Protein AF-A0A1C3E9X1-F1 (afdb_monomer_lite)

Structure (mmCIF, N/CA/C/O backbone):
data_AF-A0A1C3E9X1-F1
#
_entry.id   AF-A0A1C3E9X1-F1
#
loop_
_atom_site.group_PDB
_atom_site.id
_atom_site.type_symbol
_atom_site.label_atom_id
_atom_site.label_alt_id
_atom_site.label_comp_id
_atom_site.label_asym_id
_atom_site.label_entity_id
_atom_site.label_seq_id
_atom_site.pdbx_PDB_ins_code
_atom_site.Cartn_x
_atom_site.Cartn_y
_atom_site.Cartn_z
_atom_site.occupancy
_atom_site.B_iso_or_equiv
_atom_site.auth_seq_id
_atom_site.auth_comp_id
_atom_site.auth_asym_id
_atom_site.auth_atom_id
_atom_site.pdbx_PDB_model_num
ATOM 1 N N . MET A 1 1 ? 2.302 -12.797 -8.384 1.00 86.75 1 MET A N 1
ATOM 2 C CA . MET A 1 1 ? 2.270 -11.352 -8.075 1.00 86.75 1 MET A CA 1
ATOM 3 C C . MET A 1 1 ? 3.499 -11.088 -7.247 1.00 86.75 1 MET A C 1
ATOM 5 O O . MET A 1 1 ? 3.747 -11.902 -6.374 1.00 86.75 1 MET A O 1
ATOM 9 N N . LEU A 1 2 ? 4.246 -10.024 -7.515 1.00 90.81 2 LEU A N 1
ATOM 10 C CA . LEU A 1 2 ? 5.474 -9.743 -6.778 1.00 90.81 2 LEU A CA 1
ATOM 11 C C . LEU A 1 2 ? 5.155 -9.016 -5.479 1.00 90.81 2 LEU A C 1
ATOM 13 O O . LEU A 1 2 ? 4.215 -8.226 -5.442 1.00 90.81 2 LEU A O 1
ATOM 17 N N . LEU A 1 3 ? 5.949 -9.266 -4.442 1.00 93.19 3 LEU A N 1
ATOM 18 C CA . LEU A 1 3 ? 5.898 -8.518 -3.192 1.00 93.19 3 LEU A CA 1
ATOM 19 C C . LEU A 1 3 ? 6.688 -7.214 -3.330 1.00 93.19 3 LEU A C 1
ATOM 21 O O . LEU A 1 3 ? 7.908 -7.261 -3.472 1.00 93.19 3 LEU A O 1
ATOM 25 N N . PHE A 1 4 ? 6.002 -6.076 -3.261 1.00 93.88 4 PHE A N 1
ATOM 26 C CA . PHE A 1 4 ? 6.617 -4.751 -3.389 1.00 93.88 4 PHE A CA 1
ATOM 27 C C . PHE A 1 4 ? 6.963 -4.138 -2.034 1.00 93.88 4 PHE A C 1
ATOM 29 O O . PHE A 1 4 ? 8.022 -3.535 -1.881 1.00 93.88 4 PHE A O 1
ATOM 36 N N . LEU A 1 5 ? 6.086 -4.303 -1.043 1.00 94.31 5 LEU A N 1
ATOM 37 C CA . LEU A 1 5 ? 6.260 -3.704 0.274 1.00 94.31 5 LEU A CA 1
ATOM 38 C C . LEU A 1 5 ? 5.719 -4.635 1.357 1.00 94.31 5 LEU A C 1
ATOM 40 O O . LEU A 1 5 ? 4.637 -5.205 1.211 1.00 94.31 5 LEU A O 1
ATOM 44 N N . GLN A 1 6 ? 6.475 -4.777 2.442 1.00 94.19 6 GLN A N 1
ATOM 45 C CA . GLN A 1 6 ? 6.015 -5.414 3.672 1.00 94.19 6 GLN A CA 1
ATOM 46 C C . GLN A 1 6 ? 6.679 -4.765 4.881 1.00 94.19 6 GLN A C 1
ATOM 48 O O . GLN A 1 6 ? 7.847 -4.381 4.799 1.00 94.19 6 GLN A O 1
ATOM 53 N N . PHE A 1 7 ? 5.957 -4.659 5.991 1.00 94.25 7 PHE A N 1
ATOM 54 C CA . PHE A 1 7 ? 6.490 -4.204 7.276 1.00 94.25 7 PHE A CA 1
ATOM 55 C C . PHE A 1 7 ? 5.518 -4.537 8.408 1.00 94.25 7 PHE A C 1
ATOM 57 O O . PHE A 1 7 ? 4.323 -4.724 8.179 1.00 94.25 7 PHE A O 1
ATOM 64 N N . ASP A 1 8 ? 6.036 -4.568 9.632 1.00 94.56 8 ASP A N 1
ATOM 65 C CA . ASP A 1 8 ? 5.220 -4.672 10.839 1.00 94.56 8 ASP A CA 1
ATOM 66 C C . ASP A 1 8 ? 4.924 -3.275 11.385 1.00 94.56 8 ASP A C 1
ATOM 68 O O . ASP A 1 8 ? 5.798 -2.408 11.365 1.00 94.56 8 ASP A O 1
ATOM 72 N N . ILE A 1 9 ? 3.710 -3.051 11.888 1.00 95.06 9 ILE A N 1
ATOM 73 C CA . ILE A 1 9 ? 3.337 -1.810 12.567 1.00 95.06 9 ILE A CA 1
ATOM 74 C C . ILE A 1 9 ? 4.159 -1.673 13.846 1.00 95.06 9 ILE A C 1
ATOM 76 O O . ILE A 1 9 ? 4.020 -2.465 14.779 1.00 95.06 9 ILE A O 1
ATOM 80 N N . ASP A 1 10 ? 4.999 -0.644 13.893 1.00 93.38 10 ASP A N 1
ATOM 81 C CA . ASP A 1 10 ? 5.804 -0.327 15.062 1.00 93.38 10 ASP A CA 1
ATOM 82 C C . ASP A 1 10 ? 5.055 0.644 15.997 1.00 93.38 10 ASP A C 1
ATOM 84 O O . ASP A 1 10 ? 4.568 1.685 15.535 1.00 93.38 10 ASP A O 1
ATOM 88 N N . PRO A 1 11 ? 5.017 0.382 17.318 1.00 91.44 11 PRO A N 1
ATOM 89 C CA . PRO A 1 11 ? 4.355 1.262 18.286 1.00 91.44 11 PRO A CA 1
ATOM 90 C C . PRO A 1 11 ? 4.885 2.703 18.267 1.00 91.44 11 PRO A C 1
ATOM 92 O O . PRO A 1 11 ? 4.167 3.645 18.608 1.00 91.44 11 PRO A O 1
ATOM 95 N N . ARG A 1 12 ? 6.140 2.919 17.847 1.00 91.12 12 ARG A N 1
ATOM 96 C CA . ARG A 1 12 ? 6.753 4.254 17.755 1.00 91.12 12 ARG A CA 1
ATOM 97 C C . ARG A 1 12 ? 6.083 5.142 16.709 1.00 91.12 12 ARG A C 1
ATOM 99 O O . ARG A 1 12 ? 6.217 6.359 16.795 1.00 91.12 12 ARG A O 1
ATOM 106 N N . TRP A 1 13 ? 5.364 4.568 15.745 1.00 90.75 13 TRP A N 1
ATOM 107 C CA . TRP A 1 13 ? 4.682 5.323 14.692 1.00 90.75 13 TRP A CA 1
ATOM 108 C C . TRP A 1 13 ? 3.325 5.875 15.131 1.00 90.75 13 TRP A C 1
ATOM 110 O O . TRP A 1 13 ? 2.757 6.702 14.425 1.00 90.75 13 TRP A O 1
ATOM 120 N N . SER A 1 14 ? 2.811 5.462 16.300 1.00 88.94 14 SER A N 1
ATOM 121 C CA . SER A 1 14 ? 1.526 5.931 16.849 1.00 88.94 14 SER A CA 1
ATOM 122 C C . SER A 1 14 ? 0.347 5.773 15.874 1.00 88.94 14 SER A C 1
ATOM 124 O O . SER A 1 14 ? -0.575 6.589 15.850 1.00 88.94 14 SER A O 1
ATOM 126 N N . MET A 1 15 ? 0.381 4.727 15.046 1.00 93.88 15 MET A N 1
ATOM 127 C CA . MET A 1 15 ? -0.693 4.411 14.108 1.00 93.88 15 MET A CA 1
ATOM 128 C C . MET A 1 15 ? -1.850 3.717 14.844 1.00 93.88 15 MET A C 1
ATOM 130 O O . MET A 1 15 ? -1.603 2.939 15.763 1.00 93.88 15 MET A O 1
ATOM 134 N N . PRO A 1 16 ? -3.118 3.938 14.453 1.00 95.75 16 PRO A N 1
ATOM 135 C CA . PRO A 1 16 ? -4.279 3.356 15.130 1.00 95.75 16 PRO A CA 1
ATOM 136 C C . PRO A 1 16 ? -4.547 1.906 14.687 1.00 95.75 16 PRO A C 1
ATOM 138 O O . PRO A 1 16 ? -5.683 1.539 14.387 1.00 95.75 16 PRO A O 1
ATOM 141 N N . PHE A 1 17 ? -3.499 1.089 14.624 1.00 96.12 17 PHE A N 1
ATOM 142 C CA . PHE A 1 17 ? -3.551 -0.340 14.320 1.00 96.12 17 PHE A CA 1
ATOM 143 C C . PHE A 1 17 ? -2.941 -1.121 15.486 1.00 96.12 17 PHE A C 1
ATOM 145 O O . PHE A 1 17 ? -2.249 -0.553 16.325 1.00 96.12 17 PHE A O 1
ATOM 152 N N . GLU A 1 18 ? -3.207 -2.421 15.562 1.00 95.56 18 GLU A N 1
ATOM 153 C CA . GLU A 1 18 ? -2.589 -3.276 16.574 1.00 95.56 18 GLU A CA 1
ATOM 154 C C . GLU A 1 18 ? -1.067 -3.361 16.351 1.00 95.56 18 GLU A C 1
ATOM 156 O O . GLU A 1 18 ? -0.623 -3.664 15.240 1.00 95.56 18 GLU A O 1
ATOM 161 N N . ASP A 1 19 ? -0.278 -3.104 17.399 1.00 94.94 19 ASP A N 1
ATOM 162 C CA . ASP A 1 19 ? 1.186 -3.199 17.359 1.00 94.94 19 ASP A CA 1
ATOM 163 C C . ASP A 1 19 ? 1.630 -4.582 16.866 1.00 94.94 19 ASP A C 1
ATOM 165 O O . ASP A 1 19 ? 1.135 -5.611 17.329 1.00 94.94 19 ASP A O 1
ATOM 169 N N . GLY A 1 20 ? 2.576 -4.618 15.928 1.00 94.44 20 GLY A N 1
ATOM 170 C CA . GLY A 1 20 ? 3.032 -5.854 15.293 1.00 94.44 20 GLY A CA 1
ATOM 171 C C . GLY A 1 20 ? 2.074 -6.414 14.238 1.00 94.44 20 GLY A C 1
ATOM 172 O O . GLY A 1 20 ? 2.278 -7.536 13.776 1.00 94.44 20 GLY A O 1
ATOM 173 N N . SER A 1 21 ? 1.033 -5.672 13.843 1.00 95.62 21 SER A N 1
ATOM 174 C CA . SER A 1 21 ? 0.258 -6.022 12.649 1.00 95.62 21 SER A CA 1
ATOM 175 C C . SER A 1 21 ? 1.156 -6.025 11.417 1.00 95.62 21 SER A C 1
ATOM 177 O O . SER A 1 21 ? 1.957 -5.115 11.242 1.00 95.62 21 SER A O 1
ATOM 179 N N . HIS A 1 22 ? 0.996 -7.012 10.545 1.00 95.75 22 HIS A N 1
ATOM 180 C CA . HIS A 1 22 ? 1.831 -7.192 9.366 1.00 95.75 22 HIS A CA 1
ATOM 181 C C . HIS A 1 22 ? 1.123 -6.662 8.119 1.00 95.75 22 HIS A C 1
ATOM 183 O O . HIS A 1 22 ? 0.020 -7.110 7.790 1.00 95.75 22 HIS A O 1
ATOM 189 N N . PHE A 1 23 ? 1.747 -5.705 7.436 1.00 96.19 23 PHE A N 1
ATOM 190 C CA . PHE A 1 23 ? 1.283 -5.176 6.160 1.00 96.19 23 PHE A CA 1
ATOM 191 C C . PHE A 1 23 ? 1.990 -5.865 4.992 1.00 96.19 23 PHE A C 1
ATOM 193 O O . PHE A 1 23 ? 3.206 -6.057 5.023 1.00 96.19 23 PHE A O 1
ATOM 200 N N . LEU A 1 24 ? 1.234 -6.167 3.936 1.00 95.38 24 LEU A N 1
ATOM 201 C CA . LEU A 1 24 ? 1.734 -6.707 2.674 1.00 95.38 24 LEU A CA 1
ATOM 202 C C . LEU A 1 24 ? 1.098 -5.975 1.490 1.00 95.38 24 LEU A C 1
ATOM 204 O O . LEU A 1 24 ? -0.115 -5.765 1.467 1.00 95.38 24 LEU A O 1
ATOM 208 N N . LEU A 1 25 ? 1.903 -5.684 0.467 1.00 94.81 25 LEU A N 1
ATOM 209 C CA . LEU A 1 25 ? 1.455 -5.177 -0.828 1.00 94.81 25 LEU A CA 1
ATOM 210 C C . LEU A 1 25 ? 2.090 -5.961 -1.973 1.00 94.81 25 LEU A C 1
ATOM 212 O O . LEU A 1 25 ? 3.314 -5.998 -2.134 1.00 94.81 25 LEU A O 1
ATOM 216 N N . PHE A 1 26 ? 1.233 -6.528 -2.811 1.00 93.38 26 PHE A N 1
ATOM 217 C CA . PHE A 1 26 ? 1.597 -7.263 -4.006 1.00 93.38 26 PHE A CA 1
ATOM 218 C C . PHE A 1 26 ? 1.007 -6.625 -5.255 1.00 93.38 26 PHE A C 1
ATOM 220 O O . PHE A 1 26 ? -0.141 -6.180 -5.246 1.00 93.38 26 PHE A O 1
ATOM 227 N N . MET A 1 27 ? 1.740 -6.708 -6.361 1.00 93.00 27 MET A N 1
ATOM 228 C CA . MET A 1 27 ? 1.241 -6.325 -7.680 1.00 93.00 27 MET A CA 1
ATOM 229 C C . MET A 1 27 ? 1.736 -7.289 -8.760 1.00 93.00 27 MET A C 1
ATOM 231 O O . MET A 1 27 ? 2.782 -7.932 -8.644 1.00 93.00 27 MET A O 1
ATOM 235 N N . CYS A 1 28 ? 0.949 -7.458 -9.811 1.00 90.62 28 CYS A N 1
ATOM 236 C CA . CYS A 1 28 ? 1.352 -8.158 -11.014 1.00 90.62 28 CYS A CA 1
ATOM 237 C C . CYS A 1 28 ? 2.461 -7.356 -11.719 1.00 90.62 28 CYS A C 1
ATOM 239 O O . CYS A 1 28 ? 2.275 -6.175 -11.978 1.00 90.62 28 CYS A O 1
ATOM 241 N N . PRO A 1 29 ? 3.595 -7.973 -12.093 1.00 88.00 29 PRO A N 1
ATOM 242 C CA . PRO A 1 29 ? 4.675 -7.262 -12.784 1.00 88.00 29 PRO A CA 1
ATOM 243 C C . PRO A 1 29 ? 4.375 -6.973 -14.259 1.00 88.00 29 PRO A C 1
ATOM 245 O O . PRO A 1 29 ? 5.226 -6.441 -14.961 1.00 88.00 29 PRO A O 1
ATOM 248 N N . LEU A 1 30 ? 3.207 -7.389 -14.753 1.00 87.62 30 LEU A N 1
ATOM 249 C CA . LEU A 1 30 ? 2.774 -7.211 -16.140 1.00 87.62 30 LEU A CA 1
ATOM 250 C C . LEU A 1 30 ? 1.543 -6.304 -16.262 1.00 87.62 30 LEU A C 1
ATOM 252 O O . LEU A 1 30 ? 1.081 -6.077 -17.374 1.00 87.62 30 LEU A O 1
ATOM 256 N N . CYS A 1 31 ? 1.003 -5.831 -15.139 1.00 86.06 31 CYS A N 1
ATOM 257 C CA . CYS A 1 31 ? -0.194 -5.001 -15.085 1.00 86.06 31 CYS A CA 1
ATOM 258 C C . CYS A 1 31 ? 0.133 -3.753 -14.268 1.00 86.06 31 CYS A C 1
ATOM 260 O O . CYS A 1 31 ? 0.668 -3.866 -13.165 1.00 86.06 31 CYS A O 1
ATOM 262 N N . ASN A 1 32 ? -0.173 -2.592 -14.829 1.00 85.00 32 ASN A N 1
ATOM 263 C CA . ASN A 1 32 ? 0.055 -1.272 -14.238 1.00 85.00 32 ASN A CA 1
ATOM 264 C C . ASN A 1 32 ? -1.235 -0.456 -14.144 1.00 85.00 32 ASN A C 1
ATOM 266 O O . ASN A 1 32 ? -1.205 0.724 -13.803 1.00 85.00 32 ASN A O 1
ATOM 270 N N . GLU A 1 33 ? -2.361 -1.080 -14.472 1.00 86.12 33 GLU A N 1
ATOM 271 C CA . GLU A 1 33 ? -3.676 -0.484 -14.408 1.00 86.12 33 GLU A CA 1
ATOM 272 C C . GLU A 1 33 ? -3.973 -0.018 -12.984 1.00 86.12 33 GLU A C 1
ATOM 274 O O . GLU A 1 33 ? -3.713 -0.725 -12.011 1.00 86.12 33 GLU A O 1
ATOM 279 N N . ILE A 1 34 ? -4.515 1.194 -12.880 1.00 88.06 34 ILE A N 1
ATOM 280 C CA . ILE A 1 34 ? -4.980 1.749 -11.613 1.00 88.06 34 ILE A CA 1
ATOM 281 C C . ILE A 1 34 ? -6.121 0.893 -11.043 1.00 88.06 34 ILE A C 1
ATOM 283 O O . ILE A 1 34 ? -6.866 0.284 -11.823 1.00 88.06 34 ILE A O 1
ATOM 287 N N . PRO A 1 35 ? -6.326 0.897 -9.712 1.00 85.75 35 PRO A N 1
ATOM 288 C CA . PRO A 1 35 ? -7.472 0.240 -9.106 1.00 85.75 35 PRO A CA 1
ATOM 289 C C . PRO A 1 35 ? -8.781 0.679 -9.769 1.00 85.75 35 PRO A C 1
ATOM 291 O O . PRO A 1 35 ? -9.117 1.863 -9.817 1.00 85.75 35 PRO A O 1
ATOM 294 N N . SER A 1 36 ? -9.531 -0.283 -10.297 1.00 74.31 36 SER A N 1
ATOM 295 C CA . SER A 1 36 ? -10.722 -0.047 -11.117 1.00 74.31 36 SER A CA 1
ATOM 296 C C . SER A 1 36 ? -12.013 0.059 -10.311 1.00 74.31 36 SER A C 1
ATOM 298 O O . SER A 1 36 ? -13.095 0.082 -10.904 1.00 74.31 36 SER A O 1
ATOM 300 N N . PHE A 1 37 ? -11.927 0.123 -8.976 1.00 63.12 37 PHE A N 1
ATOM 301 C CA . PHE A 1 37 ? -13.060 0.273 -8.063 1.00 63.12 37 PHE A CA 1
ATOM 302 C C . PHE A 1 37 ? -13.702 1.661 -8.207 1.00 63.12 37 PHE A C 1
ATOM 304 O O . PHE A 1 37 ? -13.702 2.488 -7.297 1.00 63.12 37 PHE A O 1
ATOM 311 N N . ALA A 1 38 ? -14.265 1.905 -9.386 1.00 51.28 38 ALA A N 1
ATOM 312 C CA . ALA A 1 38 ? -14.972 3.093 -9.775 1.00 51.28 38 ALA A CA 1
ATOM 313 C C . ALA A 1 38 ? -16.094 3.348 -8.769 1.00 51.28 38 ALA A C 1
ATOM 315 O O . ALA A 1 38 ? -17.071 2.603 -8.687 1.00 51.28 38 ALA A O 1
ATOM 316 N N . ALA A 1 39 ? -15.918 4.435 -8.024 1.00 49.94 39 ALA A N 1
ATOM 317 C CA . ALA A 1 39 ? -16.951 5.184 -7.334 1.00 49.94 39 ALA A CA 1
ATOM 318 C C . ALA A 1 39 ? -17.853 4.357 -6.403 1.00 49.94 39 ALA A C 1
ATOM 320 O O . ALA A 1 39 ? -19.014 4.070 -6.708 1.00 49.94 39 ALA A O 1
ATOM 321 N N . TYR A 1 40 ? -17.374 4.095 -5.183 1.00 57.16 40 TYR A N 1
ATOM 322 C CA . TYR A 1 40 ? -18.294 3.908 -4.061 1.00 57.16 40 TYR A CA 1
ATOM 323 C C . TYR A 1 40 ? -19.073 5.213 -3.847 1.00 57.16 40 TYR A C 1
ATOM 325 O O . TYR A 1 40 ? -18.607 6.155 -3.205 1.00 57.16 40 TYR A O 1
ATOM 333 N N . SER A 1 41 ? -20.276 5.281 -4.420 1.00 51.84 41 SER A N 1
ATOM 334 C CA . SER A 1 41 ? -21.211 6.384 -4.223 1.00 51.84 41 SER A CA 1
ATOM 335 C C . SER A 1 41 ? -21.580 6.466 -2.739 1.00 51.84 41 SER A C 1
ATOM 337 O O . SER A 1 41 ? -22.315 5.616 -2.238 1.00 51.84 41 SER A O 1
ATOM 339 N N . GLY A 1 42 ? -21.060 7.472 -2.033 1.00 63.88 42 GLY A N 1
ATOM 340 C CA . GLY A 1 42 ? -21.366 7.711 -0.618 1.00 63.88 42 GLY A CA 1
ATOM 341 C C . GLY A 1 42 ? -20.225 7.441 0.365 1.00 63.88 42 GLY A C 1
ATOM 342 O O . GLY A 1 42 ? -20.469 7.466 1.567 1.00 63.88 42 GLY A O 1
ATOM 343 N N . GLY A 1 43 ? -19.000 7.191 -0.112 1.00 79.44 43 GLY A N 1
ATOM 344 C CA . GLY A 1 43 ? -17.795 7.169 0.729 1.00 79.44 43 GLY A CA 1
ATOM 345 C C . GLY A 1 43 ? -17.621 5.928 1.608 1.00 79.44 43 GLY A C 1
ATOM 346 O O . GLY A 1 43 ? -16.589 5.809 2.255 1.00 79.44 43 GLY A O 1
ATOM 347 N N . GLN A 1 44 ? -18.573 4.987 1.627 1.00 89.88 44 GLN A N 1
ATOM 348 C CA . GLN A 1 44 ? -18.465 3.730 2.374 1.00 89.88 44 GLN A CA 1
ATOM 349 C C . GLN A 1 44 ? -18.326 2.514 1.451 1.00 89.88 44 GLN A C 1
ATOM 351 O O . GLN A 1 44 ? -19.109 2.333 0.518 1.00 89.88 44 GLN A O 1
ATOM 356 N N . LEU A 1 45 ? -17.358 1.649 1.758 1.00 89.19 45 LEU A N 1
ATOM 357 C CA . LEU A 1 45 ? -17.141 0.382 1.064 1.00 89.19 45 LEU A CA 1
ATOM 358 C C . LEU A 1 45 ? -18.324 -0.572 1.267 1.00 89.19 45 LEU A C 1
ATOM 360 O O . LEU A 1 45 ? -18.916 -0.650 2.349 1.00 89.19 45 LEU A O 1
ATOM 364 N N . SER A 1 46 ? -18.659 -1.340 0.229 1.00 88.12 46 SER A N 1
ATOM 365 C CA . SER A 1 46 ? -19.752 -2.314 0.296 1.00 88.12 46 SER A CA 1
ATOM 366 C C . SER A 1 46 ? -19.460 -3.430 1.302 1.00 88.12 46 SER A C 1
ATOM 368 O O . SER A 1 46 ? -18.307 -3.761 1.581 1.00 88.12 46 SER A O 1
ATOM 370 N N . GLY A 1 47 ? -20.509 -4.048 1.850 1.00 85.62 47 GLY A N 1
ATOM 371 C CA . GLY A 1 47 ? -20.375 -5.127 2.840 1.00 85.62 47 GLY A CA 1
ATOM 372 C C . GLY A 1 47 ? -19.573 -6.342 2.354 1.00 85.62 47 GLY A C 1
ATOM 373 O O . GLY A 1 47 ? -18.986 -7.055 3.161 1.00 85.62 47 GLY A O 1
ATOM 374 N N . ASP A 1 48 ? -19.526 -6.560 1.041 1.00 84.19 48 ASP A N 1
ATOM 375 C CA . ASP A 1 48 ? -18.816 -7.648 0.372 1.00 84.19 48 ASP A CA 1
ATOM 376 C C . ASP A 1 48 ? -17.451 -7.232 -0.196 1.00 84.19 48 ASP A C 1
ATOM 378 O O . ASP A 1 48 ? -16.792 -8.073 -0.808 1.00 84.19 48 ASP A O 1
ATOM 382 N N . TYR A 1 49 ? -17.011 -5.979 -0.007 1.00 86.69 49 TYR A N 1
ATOM 383 C CA . TYR A 1 49 ? -15.792 -5.447 -0.627 1.00 86.69 49 TYR A CA 1
ATOM 384 C C . TYR A 1 49 ? -14.603 -6.401 -0.449 1.00 86.69 49 TYR A C 1
ATOM 386 O O . TYR A 1 49 ? -13.932 -6.720 -1.424 1.00 86.69 49 TYR A O 1
ATOM 394 N N . TRP A 1 50 ? -14.383 -6.929 0.764 1.00 84.56 50 TRP A N 1
ATOM 395 C CA . TRP A 1 50 ? -13.194 -7.740 1.069 1.00 84.56 50 TRP A CA 1
ATOM 396 C C . TRP A 1 50 ? -13.130 -9.020 0.237 1.00 84.56 50 TRP A C 1
ATOM 398 O O . TRP A 1 50 ? -12.056 -9.562 0.011 1.00 84.56 50 TRP A O 1
ATOM 408 N N . SER A 1 51 ? -14.280 -9.523 -0.216 1.00 83.25 51 SER A N 1
ATOM 409 C CA . SER A 1 51 ? -14.363 -10.723 -1.049 1.00 83.25 51 SER A CA 1
ATOM 410 C C . SER A 1 51 ? -14.018 -10.479 -2.520 1.00 83.25 51 SER A C 1
ATOM 412 O O . SER A 1 51 ? -13.829 -11.445 -3.260 1.00 83.25 51 SER A O 1
ATOM 414 N N . ARG A 1 52 ? -13.919 -9.215 -2.942 1.00 84.06 52 ARG A N 1
ATOM 415 C CA . ARG A 1 52 ? -13.615 -8.826 -4.318 1.00 84.06 52 ARG A CA 1
ATOM 416 C C . ARG A 1 52 ? -12.105 -8.802 -4.546 1.00 84.06 52 ARG A C 1
ATOM 418 O O . ARG A 1 52 ? -11.320 -8.536 -3.642 1.00 84.06 52 ARG A O 1
ATOM 425 N N . THR A 1 53 ? -11.701 -9.087 -5.776 1.00 82.19 53 THR A N 1
ATOM 426 C CA . THR A 1 53 ? -10.311 -8.989 -6.224 1.00 82.19 53 THR A CA 1
ATOM 427 C C . THR A 1 53 ? -10.293 -8.493 -7.661 1.00 82.19 53 THR A C 1
ATOM 429 O O . THR A 1 53 ? -11.108 -8.929 -8.471 1.00 82.19 53 THR A O 1
ATOM 432 N N . GLU A 1 54 ? -9.363 -7.595 -7.973 1.00 81.44 54 GLU A N 1
ATOM 433 C CA . GLU A 1 54 ? -9.116 -7.145 -9.348 1.00 81.44 54 GLU A CA 1
ATOM 434 C C . GLU A 1 54 ? -8.059 -8.002 -10.064 1.00 81.44 54 GLU A C 1
ATOM 436 O O . GLU A 1 54 ? -7.735 -7.764 -11.225 1.00 81.44 54 GLU A O 1
ATOM 441 N N . GLY A 1 55 ? -7.492 -9.001 -9.376 1.00 85.69 55 GLY A N 1
ATOM 442 C CA . GLY A 1 55 ? -6.555 -9.982 -9.932 1.00 85.69 55 GLY A CA 1
ATOM 443 C C . GLY A 1 55 ? -5.133 -9.479 -10.210 1.00 85.69 55 GLY A C 1
ATOM 444 O O . GLY A 1 55 ? -4.237 -10.307 -10.368 1.00 85.69 55 GLY A O 1
ATOM 445 N N . HIS A 1 56 ? -4.899 -8.165 -10.237 1.00 89.19 56 HIS A N 1
ATOM 446 C CA . HIS A 1 56 ? -3.599 -7.581 -10.583 1.00 89.19 56 HIS A CA 1
ATOM 447 C C . HIS A 1 56 ? -2.868 -6.912 -9.409 1.00 89.19 56 HIS A C 1
ATOM 449 O O . HIS A 1 56 ? -1.663 -6.702 -9.505 1.00 89.19 56 HIS A O 1
ATOM 455 N N . TYR A 1 57 ? -3.527 -6.673 -8.273 1.00 92.12 57 TYR A N 1
ATOM 456 C CA . TYR A 1 57 ? -2.877 -6.281 -7.019 1.00 92.12 57 TYR A CA 1
ATOM 457 C C . TYR A 1 57 ? -3.593 -6.889 -5.803 1.00 92.12 57 TYR A C 1
ATOM 459 O O . TYR A 1 57 ? -4.725 -7.372 -5.893 1.00 92.12 57 TYR A O 1
ATOM 467 N N . PHE A 1 58 ? -2.885 -6.957 -4.679 1.00 92.25 58 PHE A N 1
ATOM 468 C CA . PHE A 1 58 ? -3.397 -7.480 -3.418 1.00 92.25 58 PHE A CA 1
ATOM 469 C C . PHE A 1 58 ? -2.706 -6.767 -2.263 1.00 92.25 58 PHE A C 1
ATOM 471 O O . PHE A 1 58 ? -1.482 -6.664 -2.248 1.00 92.25 58 PHE A O 1
ATOM 478 N N . ALA A 1 59 ? -3.485 -6.310 -1.290 1.00 93.81 59 ALA A N 1
ATOM 479 C CA . ALA A 1 59 ? -2.962 -5.716 -0.073 1.00 93.81 59 ALA A CA 1
ATOM 480 C C . ALA A 1 59 ? -3.729 -6.238 1.142 1.00 93.81 59 ALA A C 1
ATOM 482 O O . ALA A 1 59 ? -4.945 -6.445 1.078 1.00 93.81 59 ALA A O 1
ATOM 483 N N . CYS A 1 60 ? -3.025 -6.437 2.248 1.00 95.00 60 CYS A N 1
ATOM 484 C CA . CYS A 1 60 ? -3.625 -6.831 3.515 1.00 95.00 60 CYS A CA 1
ATOM 485 C C . CYS A 1 60 ? -2.856 -6.242 4.701 1.00 95.00 60 CYS A C 1
ATOM 487 O O . CYS A 1 60 ? -1.671 -5.926 4.608 1.00 95.00 60 CYS A O 1
ATOM 489 N N . LEU A 1 61 ? -3.569 -6.086 5.814 1.00 96.31 61 LEU A N 1
ATOM 490 C CA . LEU A 1 61 ? -3.034 -5.733 7.121 1.00 96.31 61 LEU A CA 1
ATOM 491 C C . LEU A 1 61 ? -3.562 -6.743 8.139 1.00 96.31 61 LEU A C 1
ATOM 493 O O . LEU A 1 61 ? -4.701 -6.648 8.610 1.00 96.31 61 LEU A O 1
ATOM 497 N N . SER A 1 62 ? -2.730 -7.711 8.491 1.00 94.62 62 SER A N 1
ATOM 498 C CA . SER A 1 62 ? -3.106 -8.777 9.413 1.00 94.62 62 SER A CA 1
ATOM 499 C C . SER A 1 62 ? -2.655 -8.479 10.833 1.00 94.62 62 SER A C 1
ATOM 501 O O . SER A 1 62 ? -1.609 -7.883 11.050 1.00 94.62 62 SER A O 1
ATOM 503 N N . LYS A 1 63 ? -3.451 -8.894 11.820 1.00 93.12 63 LYS A N 1
ATOM 504 C CA . LYS A 1 63 ? -3.143 -8.688 13.244 1.00 93.12 63 LYS A CA 1
ATOM 505 C C . LYS A 1 63 ? -1.887 -9.438 13.680 1.00 93.12 63 LYS A C 1
ATOM 507 O O . LYS A 1 63 ? -1.513 -10.441 13.059 1.00 93.12 63 LYS A O 1
ATOM 512 N N . ALA A 1 64 ? -1.286 -8.995 14.779 1.00 88.12 64 ALA A N 1
ATOM 513 C CA . ALA A 1 64 ? -0.124 -9.654 15.350 1.00 88.12 64 ALA A CA 1
ATOM 514 C C . ALA A 1 64 ? -0.435 -11.125 15.681 1.00 88.12 64 ALA A C 1
ATOM 516 O O . ALA A 1 64 ? -1.518 -11.476 16.154 1.00 88.12 64 ALA A O 1
ATOM 517 N N . GLY A 1 65 ? 0.509 -12.020 15.385 1.00 79.00 65 GLY A N 1
ATOM 518 C CA . GLY A 1 65 ? 0.351 -13.459 15.632 1.00 79.00 65 GLY A CA 1
ATOM 519 C C . GLY A 1 65 ? -0.649 -14.181 14.718 1.00 79.00 65 GLY A C 1
ATOM 520 O O . GLY A 1 65 ? -0.881 -15.378 14.899 1.00 79.00 65 GLY A O 1
ATOM 521 N N . SER A 1 66 ? -1.230 -13.496 13.730 1.00 78.56 66 SER A N 1
ATOM 522 C CA . SER A 1 66 ? -1.958 -14.156 12.644 1.00 78.56 66 SER A CA 1
ATOM 523 C C . SER A 1 66 ? -1.010 -14.992 11.771 1.00 78.56 66 SER A C 1
ATOM 525 O O . SER A 1 66 ? 0.202 -14.790 11.751 1.00 78.56 66 SER A O 1
ATOM 527 N N . SER A 1 67 ? -1.552 -15.967 11.036 1.00 64.25 67 SER A N 1
ATOM 528 C CA . SER A 1 67 ? -0.757 -16.905 10.228 1.00 64.25 67 SER A CA 1
ATOM 529 C C . SER A 1 67 ? -0.100 -16.286 8.986 1.00 64.25 67 SER A C 1
ATOM 531 O O . SER A 1 67 ? 0.525 -17.008 8.205 1.00 64.25 67 SER A O 1
ATOM 533 N N . GLU A 1 68 ? -0.267 -14.984 8.741 1.00 66.31 68 GLU A N 1
ATOM 534 C CA . GLU A 1 68 ? 0.440 -14.304 7.660 1.00 66.31 68 GLU A CA 1
ATOM 535 C C . GLU A 1 68 ? 1.907 -14.115 8.045 1.00 66.31 68 GLU A C 1
ATOM 537 O O . GLU A 1 68 ? 2.300 -13.168 8.711 1.00 66.31 68 GLU A O 1
ATOM 542 N N . SER A 1 69 ? 2.720 -15.092 7.648 1.00 63.50 69 SER A N 1
ATOM 543 C CA . SER A 1 69 ? 4.167 -15.048 7.818 1.00 63.50 69 SER A CA 1
ATOM 544 C C . SER A 1 69 ? 4.822 -14.052 6.861 1.00 63.50 69 SER A C 1
ATOM 546 O O . SER A 1 69 ? 4.389 -13.942 5.709 1.00 63.50 69 SER A O 1
ATOM 548 N N . ILE A 1 70 ? 5.945 -13.467 7.298 1.00 66.38 70 ILE A N 1
ATOM 549 C CA . ILE A 1 70 ? 6.911 -12.758 6.444 1.00 66.38 70 ILE A CA 1
ATOM 550 C C . ILE A 1 70 ? 7.060 -13.513 5.127 1.00 66.38 70 ILE A C 1
ATOM 552 O O . ILE A 1 70 ? 7.288 -14.732 5.097 1.00 66.38 70 ILE A O 1
ATOM 556 N N . ARG A 1 71 ? 6.877 -12.791 4.029 1.00 72.12 71 ARG A N 1
ATOM 557 C CA . ARG A 1 71 ? 6.957 -13.361 2.691 1.00 72.12 71 ARG A CA 1
ATOM 558 C C . ARG A 1 71 ? 8.375 -13.157 2.184 1.00 72.12 71 ARG A C 1
ATOM 560 O O . ARG A 1 71 ? 8.918 -12.057 2.247 1.00 72.12 71 ARG A O 1
ATOM 567 N N . LEU A 1 72 ? 8.997 -14.238 1.719 1.00 69.25 72 LEU A N 1
ATOM 568 C CA . LEU A 1 72 ? 10.314 -14.141 1.102 1.00 69.25 72 LEU A CA 1
ATOM 569 C C . LEU A 1 72 ? 10.199 -13.287 -0.161 1.00 69.25 72 LEU A C 1
ATOM 571 O O . LEU A 1 72 ? 9.258 -13.457 -0.936 1.00 69.25 72 LEU A O 1
ATOM 575 N N . ALA A 1 73 ? 11.155 -12.378 -0.347 1.00 65.81 73 ALA A N 1
ATOM 576 C CA . ALA A 1 73 ? 11.236 -11.585 -1.560 1.00 65.81 73 ALA A CA 1
ATOM 577 C C . ALA A 1 73 ? 11.305 -12.513 -2.781 1.00 65.81 73 ALA A C 1
ATOM 579 O O . ALA A 1 73 ? 12.077 -13.477 -2.804 1.00 65.81 73 ALA A O 1
ATOM 580 N N . GLU A 1 74 ? 10.474 -12.238 -3.784 1.00 70.00 74 GLU A N 1
ATOM 581 C CA . GLU A 1 74 ? 10.493 -13.005 -5.024 1.00 70.00 74 GLU A CA 1
ATOM 582 C C . GLU A 1 74 ? 11.770 -12.697 -5.814 1.00 70.00 74 GLU A C 1
ATOM 584 O O . GLU A 1 74 ? 12.267 -11.573 -5.795 1.00 70.00 74 GLU A O 1
ATOM 589 N N . ALA A 1 75 ? 12.287 -13.680 -6.557 1.00 76.00 75 ALA A N 1
ATOM 590 C CA . ALA A 1 75 ? 13.583 -13.606 -7.243 1.00 76.00 75 ALA A CA 1
ATOM 591 C C . ALA A 1 75 ? 13.682 -12.544 -8.363 1.00 76.00 75 ALA A C 1
ATOM 593 O O . ALA A 1 75 ? 14.695 -12.487 -9.051 1.00 76.00 75 ALA A O 1
ATOM 594 N N . ILE A 1 76 ? 12.640 -11.739 -8.585 1.00 88.12 76 ILE A N 1
ATOM 595 C CA . ILE A 1 76 ? 12.579 -10.718 -9.636 1.00 88.12 76 ILE A CA 1
ATOM 596 C C . ILE A 1 76 ? 12.964 -9.336 -9.100 1.00 88.12 76 ILE A C 1
ATOM 598 O O . ILE A 1 76 ? 13.660 -8.600 -9.796 1.00 88.12 76 ILE A O 1
ATOM 602 N N . LEU A 1 77 ? 12.552 -8.985 -7.879 1.00 90.88 77 LEU A N 1
ATOM 603 C CA . LEU A 1 77 ? 12.892 -7.700 -7.262 1.00 90.88 77 LEU A CA 1
ATOM 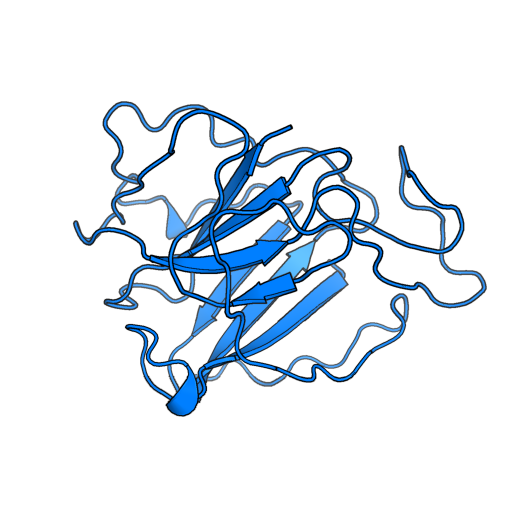604 C C . LEU A 1 77 ? 14.167 -7.819 -6.424 1.00 90.88 77 LEU A C 1
ATOM 606 O O . LEU A 1 77 ? 14.491 -8.878 -5.879 1.00 90.88 77 LEU A O 1
ATOM 610 N N . ILE A 1 78 ? 14.907 -6.720 -6.314 1.00 92.50 78 ILE A N 1
ATOM 611 C CA . ILE A 1 78 ? 16.010 -6.601 -5.364 1.00 92.50 78 ILE A CA 1
ATOM 612 C C . ILE A 1 78 ? 15.406 -6.209 -4.019 1.00 92.50 78 ILE A C 1
ATOM 614 O O . ILE A 1 78 ? 14.931 -5.090 -3.837 1.00 92.50 78 ILE A O 1
ATOM 618 N N . ALA A 1 79 ? 15.430 -7.144 -3.070 1.00 90.94 79 ALA A N 1
ATOM 619 C CA . ALA A 1 79 ? 14.976 -6.880 -1.714 1.00 90.94 79 ALA A CA 1
ATOM 620 C C . ALA A 1 79 ? 15.826 -5.776 -1.070 1.00 90.94 79 ALA A C 1
ATOM 622 O O . ALA A 1 79 ? 17.056 -5.866 -1.047 1.00 90.94 79 ALA A O 1
ATOM 623 N N . LYS A 1 80 ? 15.161 -4.760 -0.520 1.00 90.81 80 LYS A N 1
ATOM 624 C CA . LYS A 1 80 ? 15.782 -3.700 0.274 1.00 90.81 80 LYS A CA 1
ATOM 625 C C . LYS A 1 80 ? 15.200 -3.706 1.679 1.00 90.81 80 LYS A C 1
ATOM 627 O O . LYS A 1 80 ? 14.016 -3.971 1.866 1.00 90.81 80 LYS A O 1
ATOM 632 N N . GLU A 1 81 ? 16.051 -3.420 2.655 1.00 89.94 81 GLU A N 1
ATOM 633 C CA . GLU A 1 81 ? 15.628 -3.192 4.032 1.00 89.94 81 GLU A CA 1
ATOM 634 C C . GLU A 1 81 ? 15.060 -1.776 4.171 1.00 89.94 81 GLU A C 1
ATOM 636 O O . GLU A 1 81 ? 15.566 -0.832 3.558 1.00 89.94 81 GLU A O 1
ATOM 641 N N . LEU A 1 82 ? 13.995 -1.637 4.961 1.00 89.69 82 LEU A N 1
ATOM 642 C CA . LEU A 1 82 ? 13.352 -0.355 5.217 1.00 89.69 82 LEU A CA 1
ATOM 643 C C . LEU A 1 82 ? 13.975 0.307 6.447 1.00 89.69 82 LEU A C 1
ATOM 645 O O . LEU A 1 82 ? 14.038 -0.289 7.521 1.00 89.69 82 LEU A O 1
ATOM 649 N N . PHE A 1 83 ? 14.371 1.567 6.293 1.00 89.31 83 PHE A N 1
ATOM 650 C CA . PHE A 1 83 ? 14.778 2.434 7.393 1.00 89.31 83 PHE A CA 1
ATOM 651 C C . PHE A 1 83 ? 13.770 3.569 7.514 1.00 89.31 83 PHE A C 1
ATOM 653 O O . PHE A 1 83 ? 13.445 4.222 6.525 1.00 89.31 83 PHE A O 1
ATOM 660 N N . PHE A 1 84 ? 13.276 3.794 8.730 1.00 89.56 84 PHE A N 1
ATOM 661 C CA . PHE A 1 84 ? 12.228 4.774 8.995 1.00 89.56 84 PHE A CA 1
ATOM 662 C C . PHE A 1 84 ? 12.790 5.959 9.764 1.00 89.56 84 PHE A C 1
ATOM 664 O O . PHE A 1 84 ? 13.450 5.786 10.792 1.00 89.56 84 PHE A O 1
ATOM 671 N N . GLU A 1 85 ? 12.465 7.161 9.302 1.00 90.25 85 GLU A N 1
ATOM 672 C CA . GLU A 1 85 ? 12.767 8.405 9.995 1.00 90.25 85 GLU A CA 1
ATOM 673 C C . GLU A 1 85 ? 11.507 9.269 10.150 1.00 90.25 85 GLU A C 1
ATOM 675 O O . GLU A 1 85 ? 10.613 9.215 9.302 1.00 90.25 85 GLU A O 1
ATOM 680 N N . PRO A 1 86 ? 11.390 10.055 11.235 1.00 88.62 86 PRO A N 1
ATOM 681 C CA . PRO A 1 86 ? 10.261 10.958 11.404 1.00 88.62 86 PRO A CA 1
ATOM 682 C C . PRO A 1 86 ? 10.254 12.055 10.338 1.00 88.62 86 PRO A C 1
ATOM 684 O O . PRO A 1 86 ? 11.222 12.808 10.205 1.00 88.62 86 PRO A O 1
ATOM 687 N N . LEU A 1 87 ? 9.123 12.207 9.653 1.00 85.19 87 LEU A N 1
ATOM 688 C CA . LEU A 1 87 ? 8.899 13.321 8.742 1.00 85.19 87 LEU A CA 1
ATOM 689 C C . LEU A 1 87 ? 8.446 14.567 9.522 1.00 85.19 87 LEU A C 1
ATOM 691 O O . LEU A 1 87 ? 7.532 14.491 10.341 1.00 85.19 87 LEU A O 1
ATOM 695 N N . LYS A 1 88 ? 9.097 15.714 9.287 1.00 78.00 88 LYS A N 1
ATOM 696 C CA . LYS A 1 88 ? 8.826 16.969 10.019 1.00 78.00 88 LYS A CA 1
ATOM 697 C C . LYS A 1 88 ? 7.801 17.876 9.341 1.00 78.00 88 LYS A C 1
ATOM 699 O O . LYS A 1 88 ? 7.041 18.524 10.052 1.00 78.00 88 LYS A O 1
ATOM 704 N N . ASP A 1 89 ? 7.780 17.903 8.009 1.00 75.00 89 ASP A N 1
ATOM 705 C CA . ASP A 1 89 ? 6.850 18.709 7.216 1.00 75.00 89 ASP A CA 1
ATOM 706 C C . ASP A 1 89 ? 5.992 17.794 6.343 1.00 75.00 89 ASP A C 1
ATOM 708 O O . ASP A 1 89 ? 6.477 17.144 5.422 1.00 75.00 89 ASP A O 1
ATOM 712 N N . VAL A 1 90 ? 4.705 17.705 6.676 1.00 71.62 90 VAL A N 1
ATOM 713 C CA . VAL A 1 90 ? 3.748 16.799 6.014 1.00 71.62 90 VAL A CA 1
ATOM 714 C C . VAL A 1 90 ? 3.030 17.445 4.828 1.00 71.62 90 VAL A C 1
ATOM 716 O O . VAL A 1 90 ? 2.338 16.744 4.090 1.00 71.62 90 VAL A O 1
ATOM 719 N N . ALA A 1 91 ? 3.187 18.764 4.668 1.00 71.44 91 ALA A N 1
ATOM 720 C CA . ALA A 1 91 ? 2.463 19.595 3.708 1.00 71.44 91 ALA A CA 1
ATOM 721 C C . ALA A 1 91 ? 3.128 19.684 2.325 1.00 71.44 91 ALA A C 1
ATOM 723 O O . ALA A 1 91 ? 2.548 20.272 1.415 1.00 71.44 91 ALA A O 1
ATOM 724 N N . GLU A 1 92 ? 4.325 19.124 2.159 1.00 78.38 92 GLU A N 1
ATOM 725 C CA . GLU A 1 92 ? 5.045 19.139 0.889 1.00 78.38 92 GLU A CA 1
ATOM 726 C C . GLU A 1 92 ? 4.942 17.784 0.182 1.00 78.38 92 GLU A C 1
ATOM 728 O O . GLU A 1 92 ? 4.976 16.721 0.811 1.00 78.38 92 GLU A O 1
ATOM 733 N N . HIS A 1 93 ? 4.830 17.836 -1.146 1.00 81.38 93 HIS A N 1
ATOM 734 C CA . HIS A 1 93 ? 5.035 16.669 -1.990 1.00 81.38 93 HIS A CA 1
ATOM 735 C C . HIS A 1 93 ? 6.518 16.296 -1.958 1.00 81.38 93 HIS A C 1
ATOM 737 O O . HIS A 1 93 ? 7.376 17.131 -2.251 1.00 81.38 93 HIS A O 1
ATOM 743 N N . LEU A 1 94 ? 6.815 15.044 -1.617 1.00 84.12 94 LEU A N 1
ATOM 744 C CA . LEU A 1 94 ? 8.178 14.535 -1.542 1.00 84.12 94 LEU A CA 1
ATOM 745 C C . LEU A 1 94 ? 8.345 13.425 -2.584 1.00 84.12 94 LEU A C 1
ATOM 747 O O . LEU A 1 94 ? 7.906 12.299 -2.327 1.00 84.12 94 LEU A O 1
ATOM 751 N N . PRO A 1 95 ? 8.958 13.718 -3.746 1.00 85.00 95 PRO A N 1
ATOM 752 C CA . PRO A 1 95 ? 9.191 12.700 -4.761 1.00 85.00 95 PRO A CA 1
ATOM 753 C C . PRO A 1 95 ? 10.137 11.622 -4.225 1.00 85.00 95 PRO A C 1
ATOM 755 O O . PRO A 1 95 ? 10.918 11.870 -3.305 1.00 85.00 95 PRO A O 1
ATOM 758 N N . ASP A 1 96 ? 10.076 10.426 -4.810 1.00 87.88 96 ASP A N 1
ATOM 759 C CA . ASP A 1 96 ? 10.932 9.289 -4.453 1.00 87.88 96 ASP A CA 1
ATOM 760 C C . ASP A 1 96 ? 10.843 8.863 -2.971 1.00 87.88 96 ASP A C 1
ATOM 762 O O . ASP A 1 96 ? 11.816 8.376 -2.387 1.00 87.88 96 ASP A O 1
ATOM 766 N N . THR A 1 97 ? 9.665 8.998 -2.348 1.00 91.94 97 THR A N 1
ATOM 767 C CA . THR A 1 97 ? 9.443 8.590 -0.952 1.00 91.94 97 THR A CA 1
ATOM 768 C C . THR A 1 97 ? 8.364 7.523 -0.776 1.00 91.94 97 THR A C 1
ATOM 770 O O . THR A 1 97 ? 7.418 7.406 -1.553 1.00 91.94 97 THR A O 1
ATOM 773 N N . ILE A 1 98 ? 8.512 6.749 0.302 1.00 94.62 98 ILE A N 1
ATOM 774 C CA . ILE A 1 98 ? 7.453 5.926 0.888 1.00 94.62 98 ILE A CA 1
ATOM 775 C C . ILE A 1 98 ? 7.191 6.492 2.282 1.00 94.62 98 ILE A C 1
ATOM 777 O O . ILE A 1 98 ? 8.064 6.458 3.151 1.00 94.62 98 ILE A O 1
ATOM 781 N N . ARG A 1 99 ? 5.991 7.023 2.501 1.00 94.31 99 ARG A N 1
ATOM 782 C CA . ARG A 1 99 ? 5.523 7.546 3.789 1.00 94.31 99 ARG A CA 1
ATOM 783 C C . ARG A 1 99 ? 4.688 6.488 4.493 1.00 94.31 99 ARG A C 1
ATOM 785 O O . ARG A 1 99 ? 3.965 5.741 3.833 1.00 94.31 99 ARG A O 1
ATOM 792 N N . LEU A 1 100 ? 4.756 6.458 5.822 1.00 93.94 100 LEU A N 1
ATOM 793 C CA . LEU A 1 100 ? 3.911 5.616 6.667 1.00 93.94 100 LEU A CA 1
ATOM 794 C C . LEU A 1 100 ? 3.069 6.469 7.614 1.00 93.94 100 LEU A C 1
ATOM 796 O O . LEU A 1 100 ? 3.598 7.365 8.272 1.00 93.94 100 LEU A O 1
ATOM 800 N N . GLY A 1 101 ? 1.782 6.140 7.721 1.00 92.31 101 GLY A N 1
ATOM 801 C CA . GLY A 1 101 ? 0.850 6.800 8.632 1.00 92.31 101 GLY A CA 1
ATOM 802 C C . GLY A 1 101 ? 0.739 8.316 8.437 1.00 92.31 101 GLY A C 1
ATOM 803 O O . GLY A 1 101 ? 1.119 8.872 7.406 1.00 92.31 101 GLY A O 1
ATOM 804 N N . GLY A 1 102 ? 0.210 8.987 9.463 1.00 89.81 102 GLY A N 1
ATOM 805 C CA . GLY A 1 102 ? -0.032 10.428 9.441 1.00 89.81 102 GLY A CA 1
ATOM 806 C C . GLY A 1 102 ? -1.171 10.837 8.505 1.00 89.81 102 GLY A C 1
ATOM 807 O O . GLY A 1 102 ? -1.988 10.014 8.090 1.00 89.81 102 GLY A O 1
ATOM 808 N N . GLU A 1 103 ? -1.220 12.130 8.195 1.00 89.94 103 GLU A N 1
ATOM 809 C CA . GLU A 1 103 ? -2.173 12.668 7.228 1.00 89.94 103 GLU A CA 1
ATOM 810 C C . GLU A 1 103 ? -1.626 12.512 5.797 1.00 89.94 103 GLU A C 1
ATOM 812 O O . GLU A 1 103 ? -0.445 12.813 5.559 1.00 89.94 103 GLU A O 1
ATOM 817 N N . PRO A 1 104 ? -2.453 12.051 4.841 1.00 90.75 104 PRO A N 1
ATOM 818 C CA . PRO A 1 104 ? -2.072 11.976 3.435 1.00 90.75 104 PRO A CA 1
ATOM 819 C C . PRO A 1 104 ? -1.801 13.365 2.852 1.00 90.75 104 PRO A C 1
ATOM 821 O O . PRO A 1 104 ? -2.511 14.332 3.136 1.00 90.75 104 PRO A O 1
ATOM 824 N N . PHE A 1 105 ? -0.794 13.442 1.986 1.00 91.56 105 PHE A N 1
ATOM 825 C CA . PHE A 1 105 ? -0.616 14.579 1.090 1.00 91.56 105 PHE A CA 1
ATOM 826 C C . PHE A 1 105 ? -1.388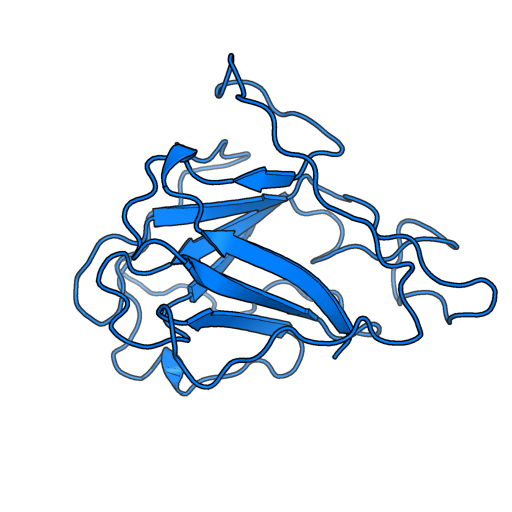 14.298 -0.201 1.00 91.56 105 PHE A C 1
ATOM 828 O O . PHE A 1 105 ? -0.993 13.427 -0.976 1.00 91.56 105 PHE A O 1
ATOM 835 N N . TRP A 1 106 ? -2.491 15.008 -0.424 1.00 91.81 106 TRP A N 1
ATOM 836 C CA . TRP A 1 106 ? -3.336 14.831 -1.606 1.00 91.81 106 TRP A CA 1
ATOM 837 C C . TRP A 1 106 ? -2.835 15.675 -2.782 1.00 91.81 106 TRP A C 1
ATOM 839 O O . TRP A 1 106 ? -2.625 16.878 -2.626 1.00 91.81 106 TRP A O 1
ATOM 849 N N . LEU A 1 107 ? -2.662 15.052 -3.953 1.00 90.69 107 LEU A N 1
ATOM 850 C CA . LEU A 1 107 ? -2.381 15.771 -5.202 1.00 90.69 107 LEU A CA 1
ATOM 851 C C . LEU A 1 107 ? -3.637 16.454 -5.757 1.00 90.69 107 LEU A C 1
ATOM 853 O O . LEU A 1 107 ? -3.545 17.511 -6.382 1.00 90.69 107 LEU A O 1
ATOM 857 N N . GLN A 1 108 ? -4.803 15.857 -5.518 1.00 90.06 108 GLN A N 1
ATOM 858 C CA . GLN A 1 108 ? -6.111 16.370 -5.910 1.00 90.06 108 GLN A CA 1
ATOM 859 C C . GLN A 1 108 ? -7.028 16.524 -4.684 1.00 90.06 108 GLN A C 1
ATOM 861 O O . GLN A 1 108 ? -6.565 16.718 -3.559 1.00 90.06 108 GLN A O 1
ATOM 866 N N . GLU A 1 109 ? -8.347 16.485 -4.890 1.00 89.19 109 GLU A N 1
ATOM 867 C CA . GLU A 1 109 ? -9.309 16.533 -3.792 1.00 89.19 109 GLU A CA 1
ATOM 868 C C . GLU A 1 109 ? -9.160 15.307 -2.871 1.00 89.19 109 GLU A C 1
ATOM 870 O O . GLU A 1 109 ? -8.953 14.192 -3.360 1.00 89.19 109 GLU A O 1
ATOM 875 N N . PRO A 1 110 ? -9.284 15.480 -1.543 1.00 89.50 110 PRO A N 1
ATOM 876 C CA . PRO A 1 110 ? -9.240 14.368 -0.607 1.00 89.50 110 PRO A CA 1
ATOM 877 C C . PRO A 1 110 ? -10.318 13.316 -0.874 1.00 89.50 110 PRO A C 1
ATOM 879 O O . PRO A 1 110 ? -11.497 13.639 -1.037 1.00 89.50 110 PRO A O 1
ATOM 882 N N . GLU A 1 111 ? -9.931 12.046 -0.788 1.00 85.50 111 GLU A N 1
ATOM 883 C CA . GLU A 1 111 ? -10.833 10.901 -0.940 1.00 85.50 111 GLU A CA 1
ATOM 884 C C . GLU A 1 111 ? -10.989 10.146 0.390 1.00 85.50 111 GLU A C 1
ATOM 886 O O . GLU A 1 111 ? -10.380 9.091 0.598 1.00 85.50 111 GLU A O 1
ATOM 891 N N . PRO A 1 112 ? -11.786 10.666 1.343 1.00 86.12 112 PRO A N 1
ATOM 892 C CA . PRO A 1 112 ? -12.046 9.949 2.580 1.00 86.12 112 PRO A CA 1
ATOM 893 C C . PRO A 1 112 ? -12.856 8.681 2.295 1.00 86.12 112 PRO A C 1
ATOM 895 O O . PRO A 1 112 ? -13.876 8.713 1.605 1.00 86.12 112 PRO A O 1
ATOM 898 N N . VAL A 1 113 ? -12.434 7.568 2.897 1.00 89.69 113 VAL A N 1
ATOM 899 C CA . VAL A 1 113 ? -13.117 6.277 2.775 1.00 89.69 113 VAL A CA 1
ATOM 900 C C . VAL A 1 113 ? -13.515 5.734 4.141 1.00 89.69 113 VAL A C 1
ATOM 902 O O . VAL A 1 113 ? -12.747 5.721 5.104 1.00 89.69 113 VAL A O 1
ATOM 905 N N . ILE A 1 114 ? -14.742 5.231 4.201 1.00 93.94 114 ILE A N 1
ATOM 906 C CA . ILE A 1 114 ? -15.329 4.519 5.324 1.00 93.94 114 ILE A CA 1
ATOM 907 C C . ILE A 1 114 ? -15.302 3.025 4.992 1.00 93.94 114 ILE A C 1
ATOM 909 O O . ILE A 1 114 ? -15.807 2.562 3.973 1.00 93.94 114 ILE A O 1
ATOM 913 N N . CYS A 1 115 ? -14.725 2.246 5.891 1.00 94.44 115 CYS A N 1
ATOM 914 C CA . CYS A 1 115 ? -14.694 0.795 5.832 1.00 94.44 115 CYS A CA 1
ATOM 915 C C . CYS A 1 115 ? -16.115 0.202 5.862 1.00 94.44 115 CYS A C 1
ATOM 917 O O . CYS A 1 115 ? -17.023 0.768 6.471 1.00 94.44 115 CYS A O 1
ATOM 919 N N . SER A 1 116 ? -16.307 -1.003 5.322 1.00 92.56 116 SER A N 1
ATOM 920 C CA . SER A 1 116 ? -17.580 -1.736 5.387 1.00 92.56 116 SER A CA 1
ATOM 921 C C . SER A 1 116 ? -18.127 -1.905 6.815 1.00 92.56 116 SER A C 1
ATOM 923 O O . SER A 1 116 ? -19.338 -1.971 6.997 1.00 92.56 116 SER A O 1
ATOM 925 N N . CYS A 1 117 ? -17.267 -1.918 7.846 1.00 94.31 117 CYS A N 1
ATOM 926 C CA . CYS A 1 117 ? -17.690 -1.960 9.256 1.00 94.31 117 CYS A CA 1
ATOM 927 C C . CYS A 1 117 ? -18.095 -0.591 9.851 1.00 94.31 117 CYS A C 1
ATOM 929 O O . CYS A 1 117 ? -18.378 -0.496 11.050 1.00 94.31 117 CYS A O 1
ATOM 931 N N . GLY A 1 118 ? -18.079 0.475 9.047 1.00 94.12 118 GLY A N 1
ATOM 932 C CA . GLY A 1 118 ? -18.449 1.840 9.428 1.00 94.12 118 GLY A CA 1
ATOM 933 C C . GLY A 1 118 ? -17.338 2.657 10.096 1.00 94.12 118 GLY A C 1
ATOM 934 O O . GLY A 1 118 ? -17.621 3.709 10.657 1.00 94.12 118 GLY 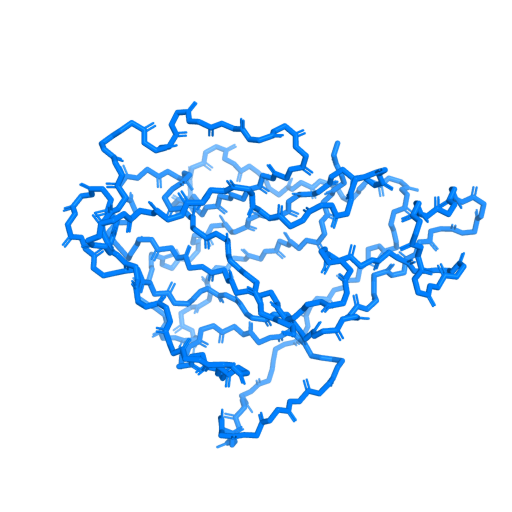A O 1
ATOM 935 N N . SER A 1 119 ? -16.089 2.183 10.099 1.00 96.00 119 SER A N 1
ATOM 936 C CA . SER A 1 119 ? -14.946 2.966 10.594 1.00 96.00 119 SER A CA 1
ATOM 937 C C . SER A 1 119 ? -14.352 3.822 9.483 1.00 96.00 119 SER A C 1
ATOM 939 O O . SER A 1 119 ? -14.169 3.311 8.383 1.00 96.00 119 SER A O 1
ATOM 941 N N . ASN A 1 120 ? -13.942 5.057 9.779 1.00 95.44 120 ASN A N 1
ATOM 942 C CA . ASN A 1 120 ? -13.052 5.797 8.879 1.00 95.44 120 ASN A CA 1
ATOM 943 C C . ASN A 1 120 ? -11.767 4.988 8.680 1.00 95.44 120 ASN A C 1
ATOM 945 O O . ASN A 1 120 ? -11.225 4.447 9.652 1.00 95.44 120 ASN A O 1
ATOM 949 N N . MET A 1 121 ? -11.331 4.855 7.431 1.00 95.25 121 MET A N 1
ATOM 950 C CA . MET A 1 121 ? -10.058 4.229 7.103 1.00 95.25 121 MET A CA 1
ATOM 951 C C . MET A 1 121 ? -8.927 5.230 7.327 1.00 95.25 121 MET A C 1
ATOM 953 O O . MET A 1 121 ? -9.110 6.436 7.176 1.00 95.25 121 MET A O 1
ATOM 957 N N . VAL A 1 122 ? -7.772 4.721 7.738 1.00 96.62 122 VAL A N 1
ATOM 958 C CA . VAL A 1 122 ? -6.602 5.516 8.117 1.00 96.62 122 VAL A CA 1
ATOM 959 C C . VAL A 1 122 ? -5.441 5.136 7.217 1.00 96.62 122 VAL A C 1
ATOM 961 O O . VAL A 1 122 ? -5.297 3.964 6.865 1.00 96.62 122 VAL A O 1
ATOM 964 N N . LEU A 1 123 ? -4.634 6.125 6.836 1.00 96.12 123 LEU A N 1
ATOM 965 C CA . LEU A 1 123 ? -3.471 5.920 5.987 1.00 96.12 123 LEU A CA 1
ATOM 966 C C . LEU A 1 123 ? -2.506 4.925 6.650 1.00 96.12 123 LEU A C 1
ATOM 968 O O . LEU A 1 123 ? -2.097 5.097 7.799 1.00 96.12 123 LEU A O 1
ATOM 972 N N . ILE A 1 124 ? -2.147 3.879 5.913 1.00 96.75 124 ILE A N 1
ATOM 973 C CA . ILE A 1 124 ? -1.034 2.992 6.239 1.00 96.75 124 ILE A CA 1
ATOM 974 C C . ILE A 1 124 ? 0.226 3.516 5.571 1.00 96.75 124 ILE A C 1
ATOM 976 O O . ILE A 1 124 ? 1.244 3.695 6.233 1.00 96.75 124 ILE A O 1
ATOM 98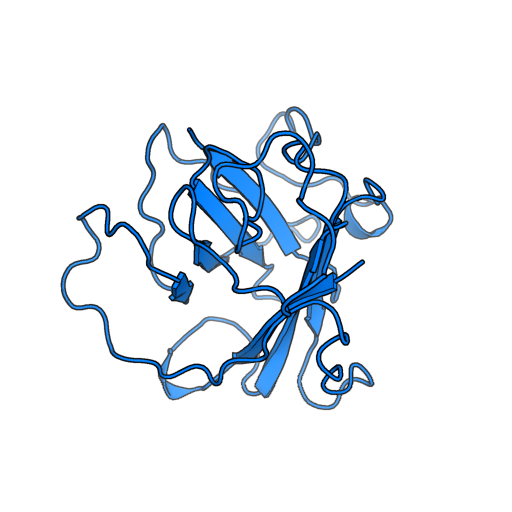0 N N . SER A 1 125 ? 0.155 3.742 4.261 1.00 96.62 125 SER A N 1
ATOM 981 C CA . SER A 1 125 ? 1.298 4.166 3.473 1.00 96.62 125 SER A CA 1
ATOM 982 C C . SER A 1 125 ? 0.870 5.006 2.279 1.00 96.62 125 SER A C 1
ATOM 984 O O . SER A 1 125 ? -0.198 4.789 1.708 1.00 96.62 125 SER A O 1
ATOM 986 N N . GLN A 1 126 ? 1.723 5.958 1.923 1.00 95.81 126 GLN A N 1
ATOM 987 C CA . GLN A 1 126 ? 1.642 6.732 0.696 1.00 95.81 126 GLN A CA 1
ATOM 988 C C . GLN A 1 126 ? 2.966 6.566 -0.055 1.00 95.81 126 GLN A C 1
ATOM 990 O O . GLN A 1 126 ? 4.031 6.703 0.549 1.00 95.81 126 GLN A O 1
ATOM 995 N N . ILE A 1 127 ? 2.902 6.231 -1.340 1.00 96.00 127 ILE A N 1
ATOM 996 C CA . ILE A 1 127 ? 4.070 5.980 -2.188 1.00 96.00 127 ILE A CA 1
ATOM 997 C C . ILE A 1 127 ? 4.067 7.025 -3.296 1.00 96.00 127 ILE A C 1
ATOM 999 O O . ILE A 1 127 ? 3.071 7.156 -4.010 1.00 96.00 127 ILE A O 1
ATOM 1003 N N . ALA A 1 128 ? 5.186 7.739 -3.411 1.00 94.50 128 ALA A N 1
ATOM 1004 C CA . ALA A 1 128 ? 5.348 8.816 -4.370 1.00 94.50 128 ALA A CA 1
ATOM 1005 C C . ALA A 1 128 ? 5.121 8.343 -5.810 1.00 94.50 128 ALA A C 1
ATOM 1007 O O . ALA A 1 128 ? 5.474 7.210 -6.168 1.00 94.50 128 ALA A O 1
ATOM 1008 N N . GLU A 1 129 ? 4.587 9.239 -6.637 1.00 92.44 129 GLU A N 1
ATOM 1009 C CA . GLU A 1 129 ? 4.478 9.024 -8.078 1.00 92.44 129 GLU A CA 1
ATOM 1010 C C . GLU A 1 129 ? 5.802 8.510 -8.671 1.00 92.44 129 GLU A C 1
ATOM 1012 O O . GLU A 1 129 ? 6.875 9.059 -8.420 1.00 92.44 129 GLU A O 1
ATOM 1017 N N . ASN A 1 130 ? 5.725 7.440 -9.467 1.00 89.25 130 ASN A N 1
ATOM 1018 C CA . ASN A 1 130 ? 6.867 6.813 -10.144 1.00 89.25 130 ASN A CA 1
ATOM 1019 C C . ASN A 1 130 ? 7.994 6.312 -9.218 1.00 89.25 130 ASN A C 1
ATOM 1021 O O . ASN A 1 130 ? 9.108 6.074 -9.692 1.00 89.25 130 ASN A O 1
ATOM 1025 N N . TYR A 1 131 ? 7.723 6.079 -7.926 1.00 94.06 131 TYR A N 1
ATOM 1026 C CA . TYR A 1 131 ? 8.698 5.448 -7.035 1.00 94.06 131 TYR A CA 1
ATOM 1027 C C . TYR A 1 131 ? 9.187 4.106 -7.608 1.00 94.06 131 TYR A C 1
ATOM 1029 O O . TYR A 1 131 ? 8.400 3.192 -7.883 1.00 94.06 131 TYR A O 1
ATOM 1037 N N . GLY A 1 132 ? 10.507 3.982 -7.765 1.00 94.00 132 GLY A N 1
ATOM 1038 C CA . GLY A 1 132 ? 11.139 2.833 -8.401 1.00 94.00 132 GLY A CA 1
ATOM 1039 C C . GLY A 1 132 ? 11.560 1.723 -7.441 1.00 94.00 132 GLY A C 1
ATOM 1040 O O . GLY A 1 132 ? 12.388 1.911 -6.550 1.00 94.00 132 GLY A O 1
ATOM 1041 N N . PHE A 1 133 ? 11.065 0.516 -7.704 1.00 94.25 133 PHE A N 1
ATOM 1042 C CA . PHE A 1 133 ? 11.505 -0.729 -7.086 1.00 94.25 133 PHE A CA 1
ATOM 1043 C C . PHE A 1 133 ? 12.509 -1.427 -8.002 1.00 94.25 133 PHE A C 1
ATOM 1045 O O . PHE A 1 133 ? 12.172 -1.841 -9.112 1.00 94.25 133 PHE A O 1
ATOM 1052 N N . ASP A 1 134 ? 13.752 -1.563 -7.542 1.00 94.88 134 ASP A N 1
ATOM 1053 C CA . ASP A 1 134 ? 14.822 -2.157 -8.344 1.00 94.88 134 ASP A CA 1
ATOM 1054 C C . ASP A 1 134 ? 14.533 -3.628 -8.673 1.00 94.88 134 ASP A C 1
ATOM 1056 O O . ASP A 1 134 ? 14.173 -4.420 -7.797 1.00 94.88 134 ASP A O 1
ATOM 1060 N N . LYS A 1 135 ? 14.752 -4.015 -9.934 1.00 94.00 135 LYS A N 1
ATOM 1061 C CA . LYS A 1 135 ? 14.651 -5.411 -10.382 1.00 94.00 135 LYS A CA 1
ATOM 1062 C C . LYS A 1 135 ? 16.019 -6.041 -10.620 1.00 94.00 135 LYS A C 1
ATOM 1064 O O . LYS A 1 135 ? 17.007 -5.357 -10.881 1.00 94.00 135 LYS A O 1
ATOM 1069 N N . GLN A 1 136 ? 16.071 -7.368 -10.564 1.00 93.88 136 GLN A N 1
ATOM 1070 C CA . GLN A 1 136 ? 17.279 -8.131 -10.860 1.00 93.88 136 GLN A CA 1
ATOM 1071 C C . GLN A 1 136 ? 17.746 -7.909 -12.310 1.00 93.88 136 GLN A C 1
ATOM 1073 O O . GLN A 1 136 ? 16.916 -7.788 -13.222 1.00 93.88 136 GLN A O 1
ATOM 1078 N N . PRO A 1 137 ? 19.066 -7.930 -12.572 1.00 91.12 137 PRO A N 1
ATOM 1079 C CA . PRO A 1 137 ? 19.588 -7.954 -13.933 1.00 91.12 137 PRO A CA 1
ATOM 1080 C C . PRO A 1 137 ? 19.002 -9.134 -14.725 1.00 91.12 137 PRO A C 1
ATOM 1082 O O . PRO A 1 137 ? 19.122 -10.286 -14.318 1.00 91.12 137 PRO A O 1
ATOM 1085 N N . GLY A 1 138 ? 18.353 -8.849 -15.856 1.00 89.50 138 GLY A N 1
ATOM 1086 C CA . GLY A 1 138 ? 17.702 -9.863 -16.697 1.00 89.50 138 GLY A CA 1
ATOM 1087 C C . GLY A 1 138 ? 16.236 -10.156 -16.362 1.00 89.50 138 GLY A C 1
ATOM 1088 O O . GLY A 1 138 ? 15.591 -10.886 -17.113 1.00 89.50 138 GLY A O 1
ATOM 1089 N N . ALA A 1 139 ? 15.677 -9.566 -15.299 1.00 91.12 139 ALA A N 1
ATOM 1090 C CA . ALA A 1 139 ? 14.229 -9.541 -15.117 1.00 91.12 139 ALA A CA 1
ATOM 1091 C C . ALA A 1 139 ? 13.556 -8.783 -16.280 1.00 91.12 139 ALA A C 1
ATOM 1093 O O . ALA A 1 139 ? 14.121 -7.784 -16.751 1.00 91.12 139 ALA A O 1
ATOM 1094 N N . PRO A 1 140 ? 12.363 -9.218 -16.733 1.00 90.62 140 PRO A N 1
ATOM 1095 C CA . PRO A 1 140 ? 11.657 -8.566 -17.832 1.00 90.62 140 PRO A CA 1
ATOM 1096 C C . PRO A 1 140 ? 11.370 -7.099 -17.507 1.00 90.62 140 PRO A C 1
ATOM 1098 O O . PRO A 1 140 ? 11.293 -6.714 -16.341 1.00 90.62 140 PRO A O 1
ATOM 1101 N N . GLU A 1 141 ? 11.231 -6.261 -18.524 1.00 90.88 141 GLU A N 1
ATOM 1102 C CA . GLU A 1 141 ? 10.695 -4.914 -18.325 1.00 90.88 141 GLU A CA 1
ATOM 1103 C C . GLU A 1 141 ? 9.200 -5.001 -18.007 1.00 90.88 141 GLU A C 1
ATOM 1105 O O . GLU A 1 141 ? 8.500 -5.889 -18.499 1.00 90.88 141 GLU A O 1
ATOM 1110 N N . GLN A 1 142 ? 8.728 -4.099 -17.150 1.00 89.69 142 GLN A N 1
ATOM 1111 C CA . GLN A 1 142 ? 7.300 -3.947 -16.913 1.00 89.69 142 GLN A CA 1
ATOM 1112 C C . GLN A 1 142 ? 6.675 -3.308 -18.169 1.00 89.69 142 GLN A C 1
ATOM 1114 O O . GLN A 1 142 ? 7.296 -2.422 -18.763 1.00 89.69 142 GLN A O 1
ATOM 1119 N N . PRO A 1 143 ? 5.493 -3.751 -18.626 1.00 86.00 143 PRO A N 1
ATOM 1120 C CA . PRO A 1 143 ? 4.785 -3.088 -19.717 1.00 86.00 143 PRO A CA 1
ATOM 1121 C C . PRO A 1 143 ? 4.499 -1.623 -19.378 1.00 86.00 143 PRO A C 1
ATOM 1123 O O . PRO A 1 143 ? 4.204 -1.314 -18.224 1.00 86.00 143 PRO A O 1
ATOM 1126 N N . ASP A 1 144 ? 4.603 -0.742 -20.379 1.00 83.38 144 ASP A N 1
ATOM 1127 C CA . ASP A 1 144 ? 4.409 0.706 -20.223 1.00 83.38 144 ASP A CA 1
ATOM 1128 C C . ASP A 1 144 ? 5.203 1.259 -19.025 1.00 83.38 144 ASP A C 1
ATOM 1130 O O . ASP A 1 144 ? 4.650 1.819 -18.090 1.00 83.38 144 ASP A O 1
ATOM 1134 N N . SER A 1 145 ? 6.516 1.016 -18.999 1.00 81.25 145 SER A N 1
ATOM 1135 C CA . SER A 1 145 ? 7.369 1.386 -17.864 1.00 81.25 145 SER A CA 1
ATOM 1136 C C . SER A 1 145 ? 8.016 2.761 -18.028 1.00 81.25 145 SER A C 1
ATOM 1138 O O . SER A 1 145 ? 8.391 3.170 -19.128 1.00 81.25 145 SER A O 1
ATOM 1140 N N . PHE A 1 146 ? 8.244 3.438 -16.902 1.00 88.12 146 PHE A N 1
ATOM 1141 C CA . PHE A 1 146 ? 9.094 4.629 -16.801 1.00 88.12 146 PHE A CA 1
ATOM 1142 C C . PHE A 1 146 ? 10.601 4.294 -16.768 1.00 88.12 146 PHE A C 1
ATOM 1144 O O . PHE A 1 146 ? 11.440 5.179 -16.938 1.00 88.12 146 PHE A O 1
ATOM 1151 N N . SER A 1 147 ? 10.964 3.026 -16.533 1.00 91.12 147 SER A N 1
ATOM 1152 C CA . SER A 1 147 ? 12.345 2.579 -16.325 1.00 91.12 147 SER A CA 1
ATOM 1153 C C . SER A 1 147 ? 12.615 1.178 -16.883 1.00 91.12 147 SER A C 1
ATOM 1155 O O . SER A 1 147 ? 11.819 0.252 -16.735 1.00 91.12 147 SER A O 1
ATOM 1157 N N . ALA A 1 148 ? 13.805 0.982 -17.459 1.00 91.50 148 ALA A N 1
ATOM 1158 C CA . ALA A 1 148 ? 14.274 -0.334 -17.909 1.00 91.50 148 ALA A CA 1
ATOM 1159 C C . ALA A 1 148 ? 14.795 -1.221 -16.758 1.00 91.50 148 ALA A C 1
ATOM 1161 O O . ALA A 1 148 ? 14.989 -2.426 -16.932 1.00 91.50 148 ALA A O 1
ATOM 1162 N N . ASN A 1 149 ? 15.040 -0.641 -15.576 1.00 94.06 149 ASN A N 1
ATOM 1163 C CA . ASN A 1 149 ? 15.702 -1.302 -14.440 1.00 94.06 149 ASN A CA 1
ATOM 1164 C C . ASN A 1 149 ? 14.868 -1.301 -13.154 1.00 94.06 149 ASN A C 1
ATOM 1166 O O . ASN A 1 149 ? 15.307 -1.849 -12.143 1.00 94.06 149 ASN A O 1
ATOM 1170 N N . GLN A 1 150 ? 13.685 -0.697 -13.180 1.00 94.38 150 GLN A N 1
ATOM 1171 C CA . GLN A 1 150 ? 12.810 -0.582 -12.022 1.00 94.38 150 GLN A CA 1
ATOM 1172 C C . GLN A 1 150 ? 11.373 -0.873 -12.425 1.00 94.38 150 GLN A C 1
ATOM 1174 O O . GLN A 1 150 ? 10.991 -0.653 -13.574 1.00 94.38 150 GLN A O 1
ATOM 1179 N N . TYR A 1 151 ? 10.600 -1.375 -11.472 1.00 93.62 151 TYR A N 1
ATOM 1180 C CA . TYR A 1 151 ? 9.145 -1.429 -11.548 1.00 93.62 151 TYR A CA 1
ATOM 1181 C C . TYR A 1 151 ? 8.559 -0.311 -10.695 1.00 93.62 151 TYR A C 1
ATOM 1183 O O . TYR A 1 151 ? 9.182 0.110 -9.723 1.00 93.62 151 TYR A O 1
ATOM 1191 N N . CYS A 1 152 ? 7.358 0.144 -11.025 1.00 92.75 152 CYS A N 1
ATOM 1192 C CA . CYS A 1 152 ? 6.563 1.019 -10.166 1.00 92.75 152 CYS A CA 1
ATOM 1193 C C . CYS A 1 152 ? 5.240 0.341 -9.826 1.00 92.75 152 CYS A C 1
ATOM 1195 O O . CYS A 1 152 ? 4.855 -0.655 -10.442 1.00 92.75 152 CYS A O 1
ATOM 1197 N N . LEU A 1 153 ? 4.545 0.906 -8.845 1.00 93.12 153 LEU A N 1
ATOM 1198 C CA . LEU A 1 153 ? 3.146 0.614 -8.565 1.00 93.12 153 LEU A CA 1
ATOM 1199 C C . LEU A 1 153 ? 2.297 1.664 -9.289 1.00 93.12 153 LEU A C 1
ATOM 1201 O O . LEU A 1 153 ? 2.546 2.847 -9.093 1.00 93.12 153 LEU A O 1
ATOM 1205 N N . PHE A 1 154 ? 1.326 1.234 -10.102 1.00 92.62 154 PHE A N 1
ATOM 1206 C CA . PHE A 1 154 ? 0.331 2.105 -10.754 1.00 92.62 154 PHE A CA 1
ATOM 1207 C C . PHE A 1 154 ? 0.935 3.323 -11.488 1.00 92.62 154 PHE A C 1
ATOM 1209 O O . PHE A 1 154 ? 0.777 4.461 -11.047 1.00 92.62 154 PHE A O 1
ATOM 1216 N N . LEU A 1 155 ? 1.642 3.074 -12.601 1.00 91.69 155 LEU A N 1
ATOM 1217 C CA . LEU A 1 155 ? 2.429 4.070 -13.354 1.00 91.69 155 LEU A CA 1
ATOM 1218 C C . LEU A 1 155 ? 1.769 5.458 -13.433 1.00 91.69 155 LEU A C 1
ATOM 1220 O O . LEU A 1 155 ? 0.615 5.568 -13.845 1.00 91.69 155 LEU A O 1
ATOM 1224 N N . GLY A 1 156 ? 2.545 6.508 -13.137 1.00 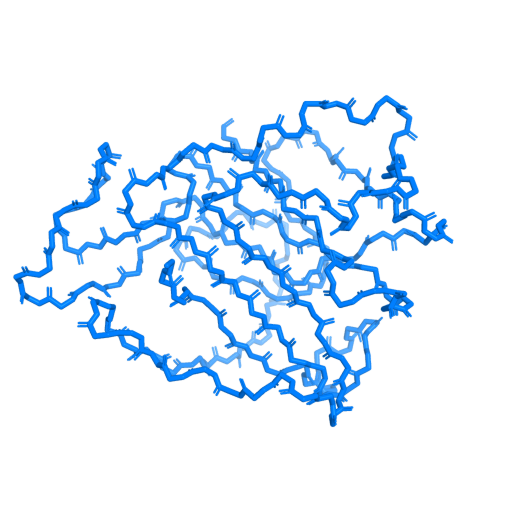90.69 156 GLY A N 1
ATOM 1225 C CA . GLY A 1 156 ? 2.108 7.898 -13.279 1.00 90.69 156 GLY A CA 1
ATOM 1226 C C . GLY A 1 156 ? 1.134 8.362 -12.200 1.00 90.69 156 GLY A C 1
ATOM 1227 O O . GLY A 1 156 ? 0.409 9.323 -12.428 1.00 90.69 156 GLY A O 1
ATOM 1228 N N . ASN A 1 157 ? 1.063 7.665 -11.060 1.00 93.31 157 ASN A N 1
ATOM 1229 C CA . ASN A 1 157 ? 0.211 8.076 -9.952 1.00 93.31 157 ASN A CA 1
ATOM 1230 C C . ASN A 1 157 ? 0.922 8.006 -8.599 1.00 93.31 157 ASN A C 1
ATOM 1232 O O . ASN A 1 157 ? 1.698 7.088 -8.327 1.00 93.31 157 ASN A O 1
ATOM 1236 N N . GLU A 1 158 ? 0.566 8.937 -7.723 1.00 94.62 158 GLU A N 1
ATOM 1237 C CA . GLU A 1 158 ? 0.742 8.827 -6.281 1.00 94.62 158 GLU A CA 1
ATOM 1238 C C . GLU A 1 158 ? -0.192 7.739 -5.746 1.00 94.62 158 GLU A C 1
ATOM 1240 O O . GLU A 1 158 ? -1.386 7.726 -6.054 1.00 94.62 158 GLU A O 1
ATOM 1245 N N . VAL A 1 159 ? 0.336 6.826 -4.934 1.00 95.44 159 VAL A N 1
ATOM 1246 C CA . VAL A 1 159 ? -0.414 5.673 -4.428 1.00 95.44 159 VAL A CA 1
ATOM 1247 C C . VAL A 1 159 ? -0.743 5.873 -2.959 1.00 95.44 159 VAL A C 1
ATOM 1249 O O . VAL A 1 159 ? 0.148 6.069 -2.135 1.00 95.44 159 VAL A O 1
ATOM 1252 N N . TYR A 1 160 ? -2.018 5.734 -2.609 1.00 95.50 160 TYR A N 1
ATOM 1253 C CA . TYR A 1 160 ? -2.519 5.869 -1.247 1.00 95.50 160 TYR A CA 1
ATOM 1254 C C . TYR A 1 160 ? -3.102 4.550 -0.763 1.00 95.50 160 TYR A C 1
ATOM 1256 O O . TYR A 1 160 ? -3.972 3.960 -1.406 1.00 95.50 160 TYR A O 1
ATOM 1264 N N . ILE A 1 161 ? -2.650 4.095 0.402 1.00 96.56 161 ILE A N 1
ATOM 1265 C CA . ILE A 1 161 ? -3.059 2.820 0.982 1.00 96.56 161 ILE A CA 1
ATOM 1266 C C . ILE A 1 161 ? -3.632 3.083 2.366 1.00 96.56 161 ILE A C 1
ATOM 1268 O O . ILE A 1 161 ? -2.915 3.470 3.287 1.00 96.56 161 ILE A O 1
ATOM 1272 N N . PHE A 1 162 ? -4.923 2.827 2.530 1.00 96.31 162 PHE A N 1
ATOM 1273 C CA . PHE A 1 162 ? -5.649 2.991 3.782 1.00 96.31 162 PHE A CA 1
ATOM 1274 C C . PHE A 1 162 ? -6.044 1.635 4.358 1.00 96.31 162 PHE A C 1
ATOM 1276 O O . PHE A 1 162 ? -6.328 0.707 3.606 1.00 96.31 162 PHE A O 1
ATOM 1283 N N . ALA A 1 163 ? -6.167 1.524 5.680 1.00 96.81 163 ALA A N 1
ATOM 1284 C CA . ALA A 1 163 ? -6.804 0.380 6.328 1.00 96.81 163 ALA A CA 1
ATOM 1285 C C . ALA A 1 163 ? -7.829 0.773 7.379 1.00 96.81 163 ALA A C 1
ATOM 1287 O O . ALA A 1 163 ? -7.845 1.874 7.925 1.00 96.81 163 ALA A O 1
ATOM 1288 N N . CYS A 1 164 ? -8.694 -0.183 7.694 1.00 96.75 164 CYS A N 1
ATOM 1289 C CA . CYS A 1 164 ? -9.614 -0.081 8.806 1.00 96.75 164 CYS A CA 1
ATOM 1290 C C . CYS A 1 164 ? -8.861 -0.189 10.146 1.00 96.75 164 CYS A C 1
ATOM 1292 O O . CYS A 1 164 ? -8.343 -1.266 10.444 1.00 96.75 164 CYS A O 1
ATOM 1294 N N . PRO A 1 165 ? -8.896 0.831 11.025 1.00 96.88 165 PRO A N 1
ATOM 1295 C CA . PRO A 1 165 ? -8.224 0.780 12.330 1.00 96.88 165 PRO A CA 1
ATOM 1296 C C . PRO A 1 165 ? -8.827 -0.272 13.272 1.00 96.88 165 PRO A C 1
ATOM 1298 O O . PRO A 1 165 ? -8.164 -0.792 14.159 1.00 96.88 165 PRO A O 1
ATOM 1301 N N . ARG A 1 166 ? -10.089 -0.672 13.051 1.00 96.38 166 ARG A N 1
ATOM 1302 C CA . ARG A 1 166 ? -10.694 -1.812 13.768 1.00 96.38 166 ARG A CA 1
ATOM 1303 C C . ARG A 1 166 ? -10.169 -3.178 13.308 1.00 96.38 166 ARG A C 1
ATOM 1305 O O . ARG A 1 166 ? -10.504 -4.176 13.942 1.00 96.38 166 ARG A O 1
ATOM 1312 N N . GLN A 1 167 ? -9.441 -3.231 12.187 1.00 95.31 167 GLN A N 1
ATOM 1313 C CA . GLN A 1 167 ? -8.965 -4.457 11.534 1.00 95.31 167 GLN A CA 1
ATOM 1314 C C . GLN A 1 167 ? -10.062 -5.536 11.473 1.00 95.31 167 GLN A C 1
ATOM 1316 O O . GLN A 1 167 ? -9.898 -6.649 11.971 1.00 95.31 167 GLN A O 1
ATOM 1321 N N . CYS A 1 168 ? -11.233 -5.161 10.936 1.00 94.88 168 CYS A N 1
ATOM 1322 C CA . CYS A 1 168 ? -12.418 -6.027 10.903 1.00 94.88 168 CYS A CA 1
ATOM 1323 C C . CYS A 1 168 ? -12.286 -7.217 9.937 1.00 94.88 168 CYS A C 1
ATOM 1325 O O . CYS A 1 168 ? -13.007 -8.196 10.089 1.00 94.88 168 CYS A O 1
ATOM 1327 N N . ASP A 1 169 ? -11.385 -7.117 8.962 1.00 94.19 169 ASP A N 1
ATOM 1328 C CA . ASP A 1 169 ? -10.932 -8.168 8.046 1.00 94.19 169 ASP A CA 1
ATOM 1329 C C . ASP A 1 169 ? -9.462 -7.846 7.709 1.00 94.19 169 ASP A C 1
ATOM 1331 O O . ASP A 1 169 ? -9.092 -6.670 7.715 1.00 94.19 169 ASP A O 1
ATOM 1335 N N . SER A 1 170 ? -8.604 -8.833 7.434 1.00 94.50 170 SER A N 1
ATOM 1336 C CA . SER A 1 170 ? -7.207 -8.546 7.055 1.00 94.50 170 SER A CA 1
ATOM 1337 C C . SER A 1 170 ? -7.109 -7.848 5.702 1.00 94.50 170 SER A C 1
ATOM 1339 O O . SER A 1 170 ? -6.195 -7.066 5.461 1.00 94.50 170 SER A O 1
ATOM 1341 N N . ARG A 1 171 ? -8.089 -8.066 4.825 1.00 93.69 171 ARG A N 1
ATOM 1342 C CA . ARG A 1 171 ? -8.212 -7.376 3.542 1.00 93.69 171 ARG A CA 1
ATOM 1343 C C . ARG A 1 171 ? -8.939 -6.051 3.681 1.00 93.69 171 ARG A C 1
ATOM 1345 O O . ARG A 1 171 ? -9.286 -5.482 2.653 1.00 93.69 171 ARG A O 1
ATOM 1352 N N . ALA A 1 172 ? -9.160 -5.560 4.911 1.00 94.19 172 ALA A N 1
ATOM 1353 C CA . ALA A 1 172 ? -9.758 -4.260 5.199 1.00 94.19 172 ALA A CA 1
ATOM 1354 C C . ALA A 1 172 ? -8.865 -3.076 4.795 1.00 94.19 172 ALA A C 1
ATOM 1356 O O . ALA A 1 172 ? -8.611 -2.184 5.605 1.00 94.19 172 ALA A O 1
ATOM 1357 N N . VAL A 1 173 ? -8.386 -3.104 3.551 1.00 94.12 173 VAL A N 1
ATOM 1358 C CA . VAL A 1 173 ? -7.391 -2.242 2.930 1.00 94.12 173 VAL A CA 1
ATOM 1359 C C . VAL A 1 173 ? -7.976 -1.672 1.639 1.00 94.12 173 VAL A C 1
ATOM 1361 O O . VAL A 1 173 ? -8.567 -2.388 0.825 1.00 94.12 173 VAL A O 1
ATOM 1364 N N . TRP A 1 174 ? -7.820 -0.368 1.468 1.00 93.2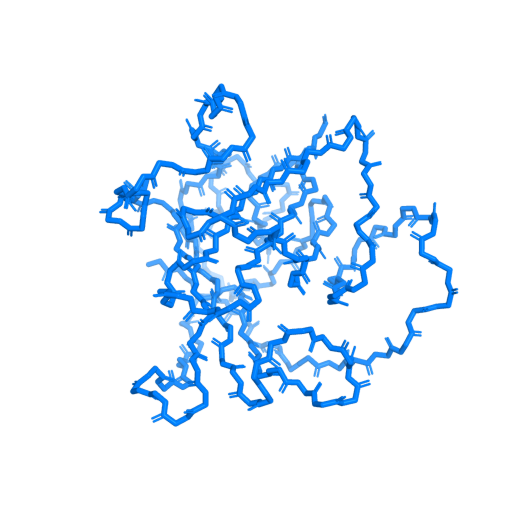5 174 TRP A N 1
ATOM 1365 C CA . TRP A 1 174 ? -8.267 0.393 0.312 1.00 93.25 174 TRP A CA 1
ATOM 1366 C C . TRP A 1 174 ? -7.049 1.025 -0.343 1.00 93.25 174 TRP A C 1
ATOM 1368 O O . TRP A 1 174 ? -6.282 1.717 0.324 1.00 93.25 174 TRP A O 1
ATOM 1378 N N . VAL A 1 175 ? -6.869 0.755 -1.631 1.00 93.19 175 VAL A N 1
ATOM 1379 C CA . VAL A 1 175 ? -5.788 1.319 -2.439 1.00 93.19 175 VAL A CA 1
ATOM 1380 C C . VAL A 1 175 ? -6.436 2.237 -3.465 1.00 93.19 175 VAL A C 1
ATOM 1382 O O . VAL A 1 175 ? -7.295 1.783 -4.218 1.00 93.19 175 VAL A O 1
ATOM 1385 N N . THR A 1 176 ? -6.049 3.508 -3.466 1.00 92.12 176 THR A N 1
ATOM 1386 C CA . THR A 1 176 ? -6.456 4.509 -4.462 1.00 92.12 176 THR A CA 1
ATOM 1387 C C . THR A 1 176 ? -5.225 5.246 -4.967 1.00 92.12 176 THR A C 1
ATOM 1389 O O . THR A 1 176 ? -4.137 5.109 -4.399 1.00 92.12 176 THR A O 1
ATOM 1392 N N . VAL A 1 177 ? -5.380 5.991 -6.052 1.00 93.38 177 VAL A N 1
ATOM 1393 C CA . VAL A 1 177 ? -4.278 6.672 -6.722 1.00 93.38 177 VAL A CA 1
ATOM 1394 C C . VAL A 1 177 ? -4.707 8.046 -7.232 1.00 93.38 177 VAL A C 1
ATOM 1396 O O . VAL A 1 177 ? -5.877 8.234 -7.563 1.00 93.38 177 VAL A O 1
ATOM 1399 N N . GLN A 1 178 ? -3.775 8.997 -7.309 1.00 91.19 178 GLN A N 1
ATOM 1400 C CA . GLN A 1 178 ? -3.993 10.310 -7.933 1.00 91.19 178 GLN A CA 1
ATOM 1401 C C . GLN A 1 178 ? -2.803 10.671 -8.828 1.00 91.19 178 GLN A C 1
ATOM 1403 O O . GLN A 1 178 ? -1.661 10.434 -8.442 1.00 91.19 178 GLN A O 1
ATOM 1408 N N . GLY A 1 179 ? -3.064 11.263 -9.992 1.00 84.62 179 GLY A N 1
ATOM 1409 C CA . GLY A 1 179 ? -2.060 11.717 -10.964 1.00 84.62 179 GLY A CA 1
ATOM 1410 C C . GLY A 1 179 ? -2.563 12.885 -11.799 1.00 84.62 179 GLY A C 1
ATOM 1411 O O . GLY A 1 179 ? -3.777 13.186 -11.708 1.00 84.62 179 GLY A O 1
#

Foldseek 3Di:
DFWDDKDFADVVVVALAAGRWIKTKDFALADQAFPPPPDPDPQEDALCNLVDDPVGMAIFTGHHPPPPDDDPGDQWFDDDDDDDDDDDDQADQDALDKDAWDDHHDPDDDRWHAYSVRATWTWGIKHHALRWTFTDVPRQHHPPHPDRGTTDHNHGWIKTKTAGSVCPDRRRIDIGTDD

Secondary structure (DSSP, 8-state):
-EEEEEEE--GGG--SS-TTPEEEEEE-TT--PPP-----TTSB--TTGGG---SSEEEEEEPTTSS---PPPPTTB----------S--SS--TT-EEESSS---SSS----B-TTSPBPEEEEEE-TT--EEB-TTPPPPTT-S-SSEE-SSTTSEEEEEE-TT-SSTT-EEEEEE-

Organism: NCBI:txid1841610

Radius of gyration: 15.74 Å; chains: 1; bounding box: 41×36×38 Å

pLDDT: mean 88.41, std 9.29, range [49.94, 96.88]

Sequence (179 aa):
MLLFLQFDIDPRWSMPFEDGSHFLLFMCPLCNEIPSFAAYSGGQLSGDYWSRTEGHYFACLSKAGSSESIRLAEAILIAKELFFEPLKDVAEHLPDTIRLGGEPFWLQEPEPVICSCGSNMVLISQIAENYGFDKQPGAPEQPDSFSANQYCLFLGNEVYIFACPRQCDSRAVWVTVQG